Protein AF-A0A842NSY2-F1 (afdb_monomer)

pLDDT: mean 84.87, std 5.75, range [65.06, 91.56]

Mean predicted aligned error: 7.25 Å

Radius of gyration: 17.45 Å; Cα contacts (8 Å, |Δi|>4): 24; chains: 1; bounding box: 30×32×44 Å

Structure (mmCIF, N/CA/C/O backbone):
data_AF-A0A842NSY2-F1
#
_entry.id   AF-A0A842NSY2-F1
#
loop_
_atom_site.group_PDB
_atom_site.id
_atom_site.type_symbol
_atom_site.label_atom_id
_atom_site.label_alt_id
_atom_site.label_comp_id
_ato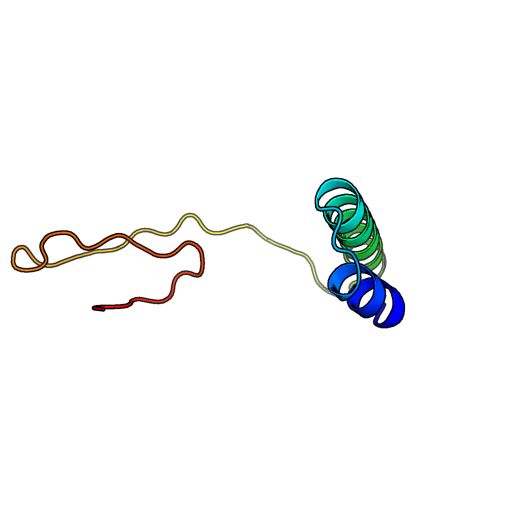m_site.label_asym_id
_atom_site.label_entity_id
_atom_site.label_seq_id
_atom_site.pdbx_PDB_ins_code
_atom_site.Cartn_x
_atom_site.Cartn_y
_atom_site.Cartn_z
_atom_site.occupancy
_atom_site.B_iso_or_equiv
_atom_site.auth_seq_id
_atom_site.auth_comp_id
_atom_site.auth_asym_id
_atom_site.auth_atom_id
_atom_site.pdbx_PDB_model_num
ATOM 1 N N . MET A 1 1 ? 12.516 -4.731 -13.872 1.00 65.06 1 MET A N 1
ATOM 2 C CA . MET A 1 1 ? 11.570 -4.215 -12.859 1.00 65.06 1 MET A CA 1
ATOM 3 C C . MET A 1 1 ? 12.269 -3.207 -11.960 1.00 65.06 1 MET A C 1
ATOM 5 O O . 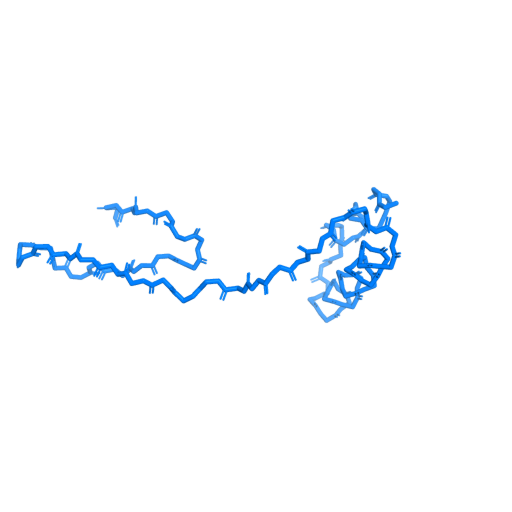MET A 1 1 ? 11.813 -2.074 -11.887 1.00 65.06 1 MET A O 1
ATOM 9 N N . ASP A 1 2 ? 13.411 -3.581 -11.391 1.00 75.56 2 ASP A N 1
ATOM 10 C CA . ASP A 1 2 ? 14.166 -2.780 -10.414 1.00 75.56 2 ASP A CA 1
ATOM 11 C C . ASP A 1 2 ? 14.523 -1.375 -10.919 1.00 75.56 2 ASP A C 1
ATOM 13 O O . ASP A 1 2 ? 14.169 -0.389 -10.284 1.00 75.56 2 ASP A O 1
ATOM 17 N N . ALA A 1 3 ? 15.032 -1.256 -12.150 1.00 82.00 3 ALA A N 1
ATOM 18 C CA . ALA A 1 3 ? 15.352 0.043 -12.754 1.00 82.00 3 ALA A CA 1
ATOM 19 C C . ALA A 1 3 ? 14.146 1.005 -12.904 1.00 82.00 3 ALA A C 1
ATOM 21 O O . ALA A 1 3 ? 14.318 2.223 -12.958 1.00 82.00 3 ALA A O 1
ATOM 22 N N . LEU A 1 4 ? 12.909 0.491 -12.993 1.00 79.50 4 LEU A N 1
ATOM 23 C CA . LEU A 1 4 ? 11.705 1.338 -13.014 1.00 79.50 4 LEU A CA 1
ATOM 24 C C . LEU A 1 4 ? 11.323 1.810 -11.611 1.00 79.50 4 LEU A C 1
ATOM 26 O O . LEU A 1 4 ? 10.827 2.928 -11.474 1.00 79.50 4 LEU A O 1
ATOM 30 N N . ILE A 1 5 ? 11.549 0.978 -10.593 1.00 80.75 5 ILE A N 1
ATOM 31 C CA . ILE A 1 5 ? 11.300 1.331 -9.194 1.00 80.75 5 ILE A CA 1
ATOM 32 C C . ILE A 1 5 ? 12.314 2.387 -8.749 1.00 80.75 5 ILE A C 1
ATOM 34 O O . ILE A 1 5 ? 11.902 3.453 -8.303 1.00 80.75 5 ILE A O 1
ATOM 38 N N . GLU A 1 6 ? 13.603 2.176 -9.018 1.00 86.19 6 GLU A N 1
ATOM 39 C CA . GLU A 1 6 ? 14.668 3.153 -8.737 1.00 86.19 6 GLU A CA 1
ATOM 40 C C . GLU A 1 6 ? 14.392 4.508 -9.409 1.00 86.19 6 GLU A C 1
ATOM 42 O O . GLU A 1 6 ? 14.498 5.573 -8.798 1.00 86.19 6 GLU A O 1
ATOM 47 N N . ARG A 1 7 ? 13.950 4.492 -10.674 1.00 81.19 7 ARG A N 1
ATOM 48 C CA . ARG A 1 7 ? 13.585 5.721 -11.390 1.00 81.19 7 ARG A CA 1
ATOM 49 C C . ARG A 1 7 ? 12.356 6.405 -10.791 1.00 81.19 7 ARG A C 1
ATOM 51 O O . ARG A 1 7 ? 12.291 7.634 -10.792 1.00 81.19 7 ARG A O 1
ATOM 58 N N . ALA A 1 8 ? 11.373 5.645 -10.307 1.00 77.00 8 ALA A N 1
ATOM 59 C CA . ALA A 1 8 ? 10.208 6.208 -9.631 1.00 77.00 8 ALA A CA 1
ATOM 60 C C . ALA A 1 8 ? 10.596 6.869 -8.300 1.00 77.00 8 ALA A C 1
ATOM 62 O O . ALA A 1 8 ? 10.095 7.952 -7.998 1.00 77.00 8 ALA A O 1
ATOM 63 N N . GLU A 1 9 ? 11.501 6.255 -7.539 1.00 83.88 9 GLU A N 1
ATOM 64 C CA . GLU A 1 9 ? 12.031 6.797 -6.282 1.00 83.88 9 GLU A CA 1
ATOM 65 C C . GLU A 1 9 ? 12.821 8.092 -6.503 1.00 83.88 9 GLU A C 1
ATOM 67 O O . GLU A 1 9 ? 12.642 9.054 -5.757 1.00 83.88 9 GLU A O 1
ATOM 72 N N . ALA A 1 10 ? 13.605 8.164 -7.581 1.00 86.62 10 ALA A N 1
ATOM 73 C CA . ALA A 1 10 ? 14.365 9.357 -7.956 1.00 86.62 10 ALA A CA 1
ATOM 74 C C . ALA A 1 10 ? 13.516 10.488 -8.585 1.00 86.62 10 ALA A C 1
ATOM 76 O O . ALA A 1 10 ? 14.024 11.583 -8.830 1.00 86.62 10 ALA A O 1
ATOM 77 N N . THR A 1 11 ? 12.230 10.256 -8.877 1.00 87.19 11 THR A N 1
ATOM 78 C CA . THR A 1 11 ? 11.365 11.246 -9.540 1.00 87.19 11 THR A CA 1
ATOM 79 C C . THR A 1 11 ? 10.618 12.115 -8.521 1.00 87.19 11 THR A C 1
ATOM 81 O O . THR A 1 11 ? 9.723 11.639 -7.822 1.00 87.19 11 THR A O 1
ATOM 84 N N . LEU A 1 12 ? 10.931 13.417 -8.493 1.00 87.50 12 LEU A N 1
ATOM 85 C CA . LEU A 1 12 ? 10.272 14.406 -7.621 1.00 87.50 12 LEU A CA 1
ATOM 86 C C . LEU A 1 12 ? 8.888 14.844 -8.127 1.00 87.50 12 LEU A C 1
ATOM 88 O O . LEU A 1 12 ? 8.013 15.167 -7.325 1.00 87.50 12 LEU A O 1
ATOM 92 N N . ASP A 1 13 ? 8.671 14.836 -9.446 1.00 91.56 13 ASP A N 1
ATOM 93 C CA . ASP A 1 13 ? 7.361 15.126 -10.035 1.00 91.56 13 ASP A CA 1
ATOM 94 C C . ASP A 1 13 ? 6.379 13.994 -9.708 1.00 91.56 13 ASP A C 1
ATOM 96 O O . ASP A 1 13 ? 6.506 12.855 -10.169 1.00 91.56 13 ASP A O 1
ATOM 100 N N . GLU A 1 14 ? 5.360 14.316 -8.916 1.00 88.06 14 GLU A N 1
ATOM 101 C CA . GLU A 1 14 ? 4.387 13.338 -8.455 1.00 88.06 14 GLU A CA 1
ATOM 102 C C . GLU A 1 14 ? 3.583 12.705 -9.604 1.00 88.06 14 GLU A C 1
ATOM 104 O O . GLU A 1 14 ? 3.285 11.505 -9.576 1.00 88.06 14 GLU A O 1
ATOM 109 N N . SER A 1 15 ? 3.243 13.481 -10.634 1.00 89.94 15 SER A N 1
ATOM 110 C CA . SER A 1 15 ? 2.477 13.001 -11.785 1.00 89.94 15 SER A CA 1
ATOM 111 C C . SER A 1 15 ? 3.286 11.992 -12.603 1.00 89.94 15 SER A C 1
ATOM 113 O O . SER A 1 15 ? 2.768 10.932 -12.990 1.00 89.94 15 SER A O 1
ATOM 115 N N . LEU A 1 16 ? 4.578 12.279 -12.784 1.00 87.88 16 LEU A N 1
ATOM 116 C CA . LEU A 1 16 ? 5.519 11.426 -13.493 1.00 87.88 16 LEU A CA 1
ATOM 117 C C . LEU A 1 16 ? 5.814 10.159 -12.688 1.00 87.88 16 LEU A C 1
ATOM 119 O O . LEU A 1 16 ? 5.716 9.056 -13.231 1.00 87.88 16 LEU A O 1
ATOM 123 N N . ARG A 1 17 ? 6.045 10.289 -11.377 1.00 88.25 17 ARG A N 1
ATOM 124 C CA . ARG A 1 17 ? 6.231 9.154 -10.464 1.00 88.25 17 ARG A CA 1
ATOM 125 C C . ARG A 1 17 ? 5.037 8.199 -10.496 1.00 88.25 17 ARG A C 1
ATOM 127 O O . ARG A 1 17 ? 5.204 6.991 -10.659 1.00 88.25 17 ARG A O 1
ATOM 134 N N . ARG A 1 18 ? 3.807 8.727 -10.442 1.00 89.69 18 ARG A N 1
ATOM 135 C CA . ARG A 1 18 ? 2.576 7.921 -10.565 1.00 89.69 18 ARG A CA 1
ATOM 136 C C . ARG A 1 18 ? 2.482 7.206 -11.917 1.00 89.69 18 ARG A C 1
ATOM 138 O O . ARG A 1 18 ? 1.968 6.090 -11.983 1.00 89.69 18 ARG A O 1
ATOM 145 N N . ARG A 1 19 ? 2.950 7.828 -13.005 1.00 91.56 19 ARG A N 1
ATOM 146 C CA . ARG A 1 19 ? 2.965 7.204 -14.339 1.00 91.56 19 ARG A CA 1
ATOM 147 C C . ARG A 1 19 ? 3.940 6.029 -14.400 1.00 91.56 19 ARG A C 1
ATOM 149 O O . ARG A 1 19 ? 3.565 4.996 -14.951 1.00 91.56 19 ARG A O 1
ATOM 156 N N . ILE A 1 20 ? 5.124 6.166 -13.803 1.00 88.62 20 ILE A N 1
ATOM 157 C CA . ILE A 1 20 ? 6.129 5.095 -13.730 1.00 88.62 20 ILE A CA 1
ATOM 158 C C . ILE A 1 20 ? 5.592 3.915 -12.907 1.00 88.62 20 ILE A C 1
ATOM 160 O O . ILE A 1 20 ? 5.626 2.782 -13.383 1.00 88.62 20 ILE A O 1
ATOM 164 N N . TYR A 1 21 ? 4.980 4.166 -11.743 1.00 87.69 21 TYR A N 1
ATOM 165 C CA . TYR A 1 21 ? 4.386 3.093 -10.933 1.00 87.69 21 TYR A CA 1
ATOM 166 C C . TYR A 1 21 ? 3.252 2.346 -11.642 1.00 87.69 21 TYR A C 1
ATOM 168 O O . TYR A 1 21 ? 3.169 1.123 -11.553 1.00 87.69 21 TYR A O 1
ATOM 176 N N . ARG A 1 22 ? 2.397 3.047 -12.399 1.00 88.25 22 ARG A N 1
ATOM 177 C CA . ARG A 1 22 ? 1.358 2.384 -13.207 1.00 88.25 22 ARG A CA 1
ATOM 178 C C . ARG A 1 22 ? 1.947 1.481 -14.286 1.00 88.25 22 ARG A C 1
ATOM 180 O O . ARG A 1 22 ? 1.354 0.448 -14.583 1.00 88.25 22 ARG A O 1
ATOM 187 N N . LEU A 1 23 ? 3.073 1.873 -14.882 1.00 88.75 23 LEU A N 1
ATOM 188 C CA . LEU A 1 23 ? 3.763 1.046 -15.868 1.00 88.75 23 LEU A CA 1
ATOM 189 C C . LEU A 1 23 ? 4.330 -0.216 -15.211 1.00 88.75 23 LEU A C 1
ATOM 191 O O . LEU A 1 23 ? 4.067 -1.312 -15.696 1.00 88.7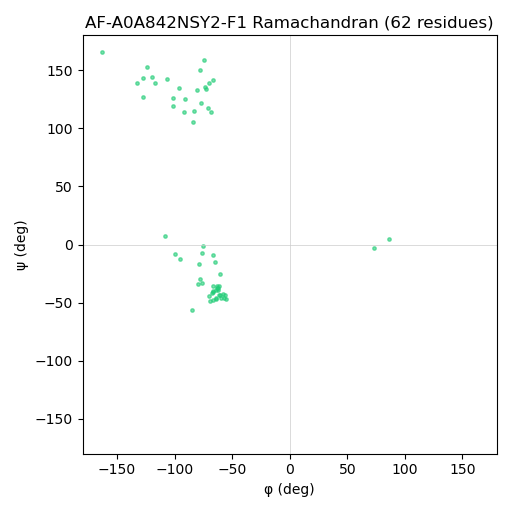5 23 LEU A O 1
ATOM 195 N N . ALA A 1 24 ? 5.015 -0.066 -14.075 1.00 86.56 24 ALA A N 1
ATOM 196 C CA . ALA A 1 24 ? 5.538 -1.196 -13.312 1.00 86.56 24 ALA A CA 1
ATOM 197 C C . ALA A 1 24 ? 4.422 -2.171 -12.900 1.00 86.56 24 ALA A C 1
ATOM 199 O O . ALA A 1 24 ? 4.570 -3.377 -13.062 1.00 86.56 24 ALA A O 1
ATOM 200 N N . TYR A 1 25 ? 3.270 -1.659 -12.453 1.00 83.75 25 TYR A N 1
ATOM 201 C CA . TYR A 1 25 ? 2.129 -2.496 -12.075 1.00 83.75 25 TYR A CA 1
ATOM 202 C C . TYR A 1 25 ? 1.567 -3.320 -13.243 1.00 83.75 25 TYR A C 1
ATOM 204 O O . TYR A 1 25 ?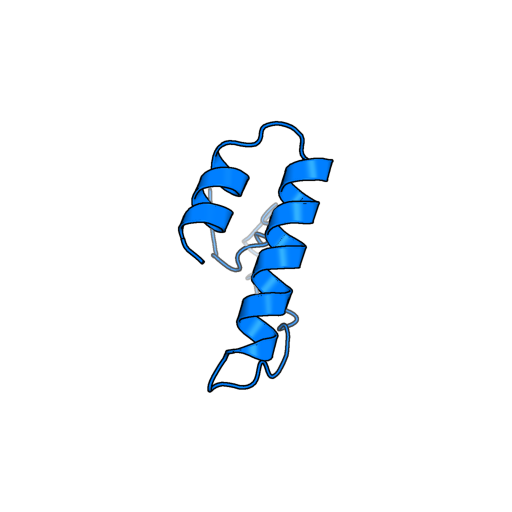 1.174 -4.464 -13.042 1.00 83.75 25 TYR A O 1
ATOM 212 N N . ARG A 1 26 ? 1.539 -2.765 -14.464 1.00 86.19 26 ARG A N 1
ATOM 213 C CA . ARG A 1 26 ? 1.110 -3.513 -15.660 1.00 86.19 26 ARG A CA 1
ATOM 214 C C . ARG A 1 26 ? 2.057 -4.666 -15.961 1.00 86.19 26 ARG A C 1
ATOM 216 O O . ARG A 1 26 ? 1.591 -5.781 -16.113 1.00 86.19 26 ARG A O 1
ATOM 223 N N . MET A 1 27 ? 3.364 -4.410 -15.931 1.00 85.88 27 MET A N 1
ATOM 224 C CA . MET A 1 27 ? 4.366 -5.458 -16.145 1.00 85.88 27 MET A CA 1
ATOM 225 C C . MET A 1 27 ? 4.240 -6.574 -15.104 1.00 85.88 27 MET A C 1
ATOM 227 O O . MET A 1 27 ? 4.184 -7.740 -15.460 1.00 85.88 27 MET A O 1
ATOM 231 N N . ILE A 1 28 ? 4.100 -6.221 -13.819 1.00 83.94 28 ILE A N 1
ATOM 232 C CA . ILE A 1 28 ? 3.896 -7.214 -12.754 1.00 83.94 28 ILE A CA 1
ATOM 233 C C . ILE A 1 28 ? 2.620 -8.016 -13.001 1.00 83.94 28 ILE A C 1
AT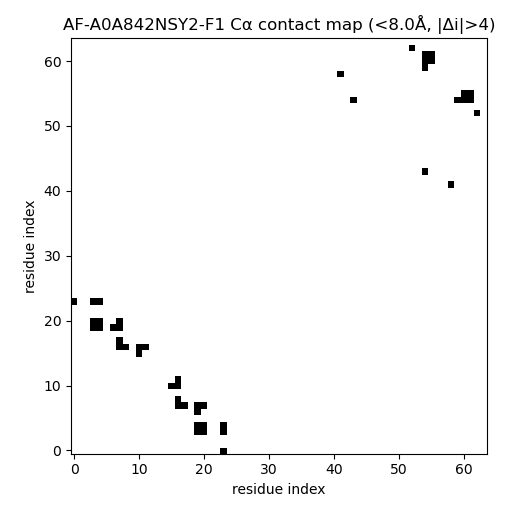OM 235 O O . ILE A 1 28 ? 2.625 -9.222 -12.820 1.00 83.94 28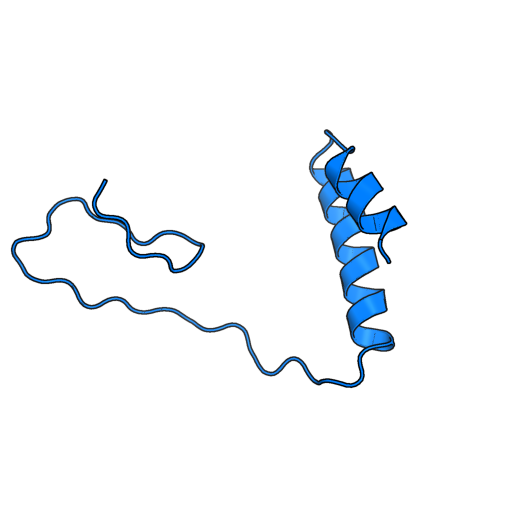 ILE A O 1
ATOM 239 N N . ARG A 1 29 ? 1.518 -7.370 -13.387 1.00 81.75 29 ARG A N 1
ATOM 240 C CA . ARG A 1 29 ? 0.262 -8.072 -13.666 1.00 81.75 29 ARG A CA 1
ATOM 241 C C . ARG A 1 29 ? 0.407 -9.067 -14.818 1.00 81.75 29 ARG A C 1
ATOM 243 O O . ARG A 1 29 ? -0.156 -10.151 -14.721 1.00 81.75 29 ARG A O 1
ATOM 250 N N . ASP A 1 30 ? 1.084 -8.667 -15.887 1.00 82.75 30 ASP A N 1
ATOM 251 C CA . ASP A 1 30 ? 1.181 -9.456 -17.114 1.00 82.75 30 ASP A CA 1
ATOM 252 C C . ASP A 1 30 ? 2.170 -10.627 -16.954 1.00 82.75 30 ASP A C 1
ATOM 254 O O . ASP A 1 30 ? 1.922 -11.710 -17.482 1.00 82.75 30 ASP A O 1
ATOM 258 N N . ASP A 1 31 ? 3.231 -10.439 -16.159 1.00 81.06 31 ASP A N 1
ATOM 259 C CA . ASP A 1 31 ? 4.302 -11.426 -15.964 1.00 81.06 31 ASP A CA 1
ATOM 260 C C . ASP A 1 31 ? 4.164 -12.257 -14.666 1.00 81.06 31 ASP A C 1
ATOM 262 O O . ASP A 1 31 ? 4.934 -13.195 -14.442 1.00 81.06 31 ASP A O 1
ATOM 266 N N . ALA A 1 32 ? 3.226 -11.930 -13.766 1.00 74.00 32 ALA A N 1
ATOM 267 C CA . ALA A 1 32 ? 3.109 -12.624 -12.481 1.00 74.00 32 ALA A CA 1
ATOM 268 C C . ALA A 1 32 ? 2.521 -14.038 -12.610 1.00 74.00 32 ALA A C 1
ATOM 270 O O . ALA A 1 32 ? 1.461 -14.259 -13.190 1.00 74.00 32 ALA A O 1
ATOM 271 N N . LEU A 1 33 ? 3.153 -14.983 -11.908 1.00 66.69 33 LEU A N 1
ATOM 272 C CA . LEU A 1 33 ? 2.663 -16.352 -11.687 1.00 66.69 33 LEU A CA 1
ATOM 273 C C . LEU A 1 33 ? 1.523 -16.433 -10.648 1.00 66.69 33 LEU A C 1
ATOM 275 O O . LEU A 1 33 ? 1.025 -17.522 -10.363 1.00 66.69 33 LEU A O 1
ATOM 279 N N . TRP A 1 34 ? 1.122 -15.307 -10.048 1.00 72.75 34 TRP A N 1
ATOM 280 C CA . TRP A 1 34 ? 0.084 -15.229 -9.018 1.00 72.75 34 TRP A CA 1
ATOM 281 C C . TRP A 1 34 ? -1.033 -14.256 -9.399 1.00 72.75 34 TRP A C 1
ATOM 283 O O . 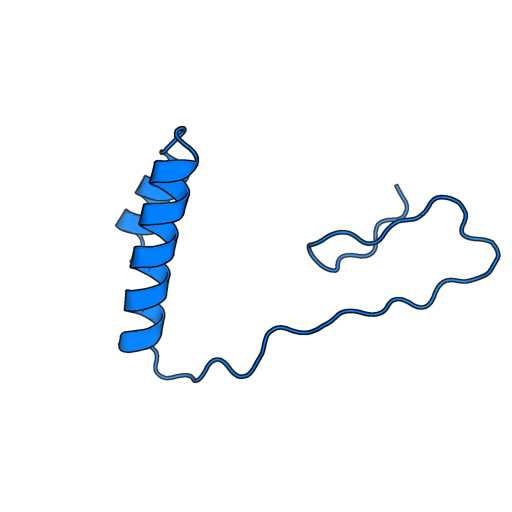TRP A 1 34 ? -0.827 -13.268 -10.101 1.00 72.75 34 TRP A O 1
ATOM 293 N N . VAL A 1 35 ? -2.231 -14.511 -8.872 1.00 79.44 35 VAL A N 1
ATOM 294 C CA . VAL A 1 35 ? -3.422 -13.695 -9.129 1.00 79.44 35 VAL A CA 1
ATOM 295 C C . VAL A 1 35 ? -3.678 -12.761 -7.949 1.00 79.44 35 VAL A C 1
ATOM 297 O O . VAL A 1 35 ? -3.812 -13.199 -6.807 1.00 79.44 35 VAL A O 1
ATOM 300 N N . PHE A 1 36 ? -3.787 -11.461 -8.223 1.00 82.38 36 PHE A N 1
ATOM 301 C CA . PHE A 1 36 ? -4.248 -10.486 -7.235 1.00 82.38 36 PHE A CA 1
ATOM 302 C C . PHE A 1 36 ? -5.749 -10.681 -6.981 1.00 82.38 36 PHE A C 1
ATOM 304 O O . PHE A 1 36 ? -6.551 -10.516 -7.896 1.00 82.38 36 PHE A O 1
ATOM 311 N N . LEU A 1 37 ? -6.130 -11.023 -5.746 1.00 85.19 37 LEU A N 1
ATOM 3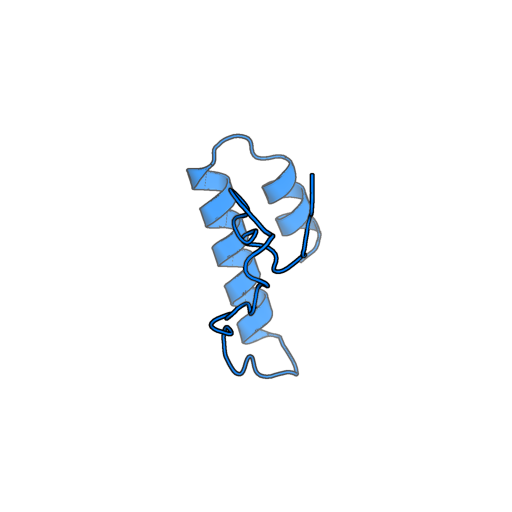12 C CA . LEU A 1 37 ? -7.521 -11.362 -5.418 1.00 85.19 37 LEU A CA 1
ATOM 313 C C . LEU A 1 37 ? -8.384 -10.128 -5.119 1.00 85.19 37 LEU A C 1
ATOM 315 O O . LEU A 1 37 ? -9.423 -9.941 -5.743 1.00 85.19 37 LEU A O 1
ATOM 319 N N . TYR A 1 38 ? -7.982 -9.291 -4.157 1.00 87.88 38 TYR A N 1
ATOM 320 C CA . TYR A 1 38 ? -8.736 -8.094 -3.768 1.00 87.88 38 TYR A CA 1
ATOM 321 C C . TYR A 1 38 ? -7.886 -7.108 -2.953 1.00 87.88 38 TYR A C 1
ATOM 323 O O . TYR A 1 38 ? -6.818 -7.451 -2.445 1.00 87.88 38 TYR A O 1
ATOM 331 N N . SER A 1 39 ? -8.387 -5.877 -2.809 1.00 85.81 39 SER A N 1
ATOM 332 C CA . SER A 1 39 ? -7.869 -4.881 -1.864 1.00 85.81 39 SER A CA 1
ATOM 333 C C . SER A 1 39 ? -8.785 -4.831 -0.631 1.00 85.81 39 SER A C 1
ATOM 335 O O . SER A 1 39 ? -9.980 -4.574 -0.794 1.00 85.81 39 SER A O 1
ATOM 337 N N . PRO A 1 40 ? -8.291 -5.120 0.588 1.00 88.00 40 PRO A N 1
ATOM 338 C CA . PRO A 1 40 ? -9.143 -5.241 1.767 1.00 88.00 40 PRO A CA 1
ATOM 339 C C . PRO A 1 40 ? -9.665 -3.885 2.251 1.00 88.00 40 PRO A C 1
ATOM 341 O O . PRO A 1 40 ? -8.897 -2.943 2.465 1.00 88.00 40 PRO A O 1
ATOM 344 N N . VAL A 1 41 ? -10.968 -3.830 2.540 1.00 88.75 41 VAL A N 1
ATOM 345 C CA . VAL A 1 41 ? -11.544 -2.784 3.393 1.00 88.75 41 VAL A CA 1
ATOM 346 C C . VAL A 1 41 ? -11.208 -3.130 4.838 1.00 88.75 41 VAL A C 1
ATOM 348 O O . VAL A 1 41 ? -11.526 -4.218 5.317 1.00 88.75 41 VAL A O 1
ATOM 351 N N . ARG A 1 42 ? -10.528 -2.216 5.527 1.00 89.44 42 ARG A N 1
ATOM 352 C CA . ARG A 1 42 ? -10.089 -2.423 6.907 1.00 89.44 42 ARG A CA 1
ATOM 353 C C . ARG A 1 42 ? -11.078 -1.797 7.881 1.00 89.44 42 ARG A C 1
ATOM 355 O O . ARG A 1 42 ? -11.497 -0.658 7.699 1.00 89.44 42 ARG A O 1
ATOM 362 N N . PHE A 1 43 ? -11.408 -2.554 8.921 1.00 89.69 43 PHE A N 1
ATOM 363 C CA . PHE A 1 43 ? -12.215 -2.120 10.055 1.00 89.69 43 PHE A CA 1
ATOM 364 C C . PHE A 1 43 ? -11.388 -2.260 11.331 1.00 89.69 43 PHE A C 1
ATOM 366 O O . PHE A 1 43 ? -10.610 -3.204 11.466 1.00 89.69 43 PHE A O 1
ATOM 373 N N . TRP A 1 44 ? -11.566 -1.333 12.271 1.00 89.50 44 TRP A N 1
ATOM 374 C CA . TRP A 1 44 ? -10.832 -1.319 13.535 1.00 89.50 44 TRP A CA 1
ATOM 375 C C . TRP A 1 44 ? -11.806 -1.231 14.704 1.00 89.50 44 TRP A C 1
ATOM 377 O O . TRP A 1 44 ? -12.646 -0.334 14.750 1.00 89.50 44 TRP A O 1
ATOM 387 N N . GLY A 1 45 ? -11.679 -2.157 15.652 1.00 90.56 45 GLY A N 1
ATOM 388 C CA . GLY A 1 45 ? -12.379 -2.100 16.932 1.00 90.56 45 GLY A CA 1
ATOM 389 C C . GLY A 1 45 ? -11.518 -1.378 17.961 1.00 90.56 45 GLY A C 1
ATOM 390 O O . GLY A 1 45 ? -10.372 -1.765 18.183 1.00 90.56 45 GLY A O 1
ATOM 391 N N . VAL A 1 46 ? -12.058 -0.337 18.592 1.00 89.38 46 VAL A N 1
ATOM 392 C CA . VAL A 1 46 ? -11.354 0.432 19.625 1.00 89.38 46 VAL A CA 1
ATOM 393 C C . VAL A 1 46 ? -12.193 0.531 20.891 1.00 89.38 46 VAL A C 1
ATOM 395 O O . VAL A 1 46 ? -13.417 0.626 20.838 1.00 89.38 46 VAL A O 1
ATOM 398 N N . GLY A 1 47 ? -11.531 0.485 22.048 1.00 90.56 47 GLY A N 1
ATOM 399 C CA . GLY A 1 47 ? -12.198 0.634 23.338 1.00 90.56 47 GLY A CA 1
ATOM 400 C C . GLY A 1 47 ? -12.604 2.087 23.623 1.00 90.56 47 GLY A C 1
ATOM 401 O O . GLY A 1 47 ? -11.975 3.014 23.111 1.00 90.56 47 GLY A O 1
ATOM 402 N N . PRO A 1 48 ? -13.576 2.321 24.526 1.00 90.25 48 PRO A N 1
ATOM 403 C CA . PRO A 1 48 ? -14.134 3.654 24.797 1.00 90.25 48 PRO A CA 1
ATOM 404 C C . PRO A 1 48 ? -13.132 4.648 25.409 1.00 90.25 48 PRO A C 1
ATOM 406 O O . PRO A 1 48 ? -13.375 5.852 25.434 1.00 90.25 48 PRO A O 1
ATOM 409 N N . ARG A 1 49 ? -11.997 4.157 25.921 1.00 91.38 49 ARG A N 1
ATOM 410 C CA . ARG A 1 49 ? -10.921 4.985 26.483 1.00 91.38 49 ARG A CA 1
ATOM 411 C C . ARG A 1 49 ? -10.027 5.616 25.412 1.00 91.38 49 ARG A C 1
ATOM 413 O O . ARG A 1 49 ? -9.306 6.558 25.723 1.00 91.38 49 ARG A O 1
ATOM 420 N N . LEU A 1 50 ? -10.068 5.119 24.175 1.00 88.75 50 LEU A N 1
ATOM 421 C CA . LEU A 1 50 ? -9.230 5.617 23.093 1.00 88.75 50 LEU A CA 1
ATOM 422 C C . LEU A 1 50 ? -9.883 6.848 22.454 1.00 88.75 50 LEU A C 1
ATOM 424 O O . LEU A 1 50 ? -10.866 6.740 21.724 1.00 88.75 50 LEU A O 1
ATOM 428 N N . ARG A 1 51 ? -9.342 8.033 22.746 1.00 87.69 51 ARG A N 1
ATOM 429 C CA . ARG A 1 51 ? -9.817 9.309 22.195 1.00 87.69 51 ARG A CA 1
ATOM 430 C C . ARG A 1 51 ? -8.843 9.832 21.149 1.00 87.69 51 ARG A C 1
ATOM 432 O O . ARG A 1 51 ? -7.639 9.704 21.316 1.00 87.69 51 ARG A O 1
ATOM 439 N N . GLY A 1 52 ? -9.368 10.430 20.082 1.00 87.19 52 GLY A N 1
ATOM 440 C CA . GLY A 1 52 ? -8.559 11.108 19.061 1.00 87.19 52 GLY A CA 1
ATOM 441 C C . GLY A 1 52 ? -7.762 10.190 18.128 1.00 87.19 52 GLY A C 1
ATOM 442 O O . GLY A 1 52 ? -7.145 10.685 17.190 1.00 87.19 52 GLY A O 1
ATOM 443 N N . TRP A 1 53 ? -7.805 8.873 18.332 1.00 89.94 53 TRP A N 1
A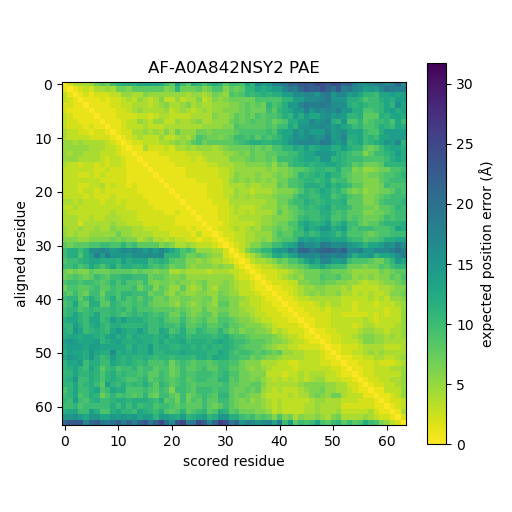TOM 444 C CA . TRP A 1 53 ? -7.121 7.918 17.468 1.00 89.94 53 TRP A CA 1
ATOM 445 C C . TRP A 1 53 ? -7.772 7.825 16.089 1.00 89.94 53 TRP A C 1
ATOM 447 O O . TRP A 1 53 ? -9.000 7.792 15.962 1.00 89.94 53 TRP A O 1
ATOM 457 N N . ARG A 1 54 ? -6.935 7.740 15.055 1.00 86.38 54 ARG A N 1
ATOM 458 C CA . ARG A 1 54 ? -7.352 7.514 13.672 1.00 86.38 54 ARG A CA 1
ATOM 459 C C . ARG A 1 54 ? -6.492 6.415 13.050 1.00 86.38 54 ARG A C 1
ATOM 461 O O . ARG A 1 54 ? -5.280 6.412 13.265 1.00 86.38 54 ARG A O 1
ATOM 468 N N . PRO A 1 55 ? -7.085 5.502 12.268 1.00 87.69 55 PRO A N 1
ATOM 469 C CA . PRO A 1 55 ? -6.325 4.465 11.591 1.00 87.69 55 PRO A CA 1
ATOM 470 C C . PRO A 1 55 ? -5.399 5.055 10.522 1.00 87.69 55 PRO A C 1
ATOM 472 O O . PRO A 1 55 ? -5.772 5.976 9.794 1.00 87.69 55 PRO A O 1
ATOM 475 N N . GLY A 1 56 ? -4.200 4.486 10.405 1.00 84.25 56 GLY A N 1
ATOM 476 C CA . GLY A 1 56 ? -3.282 4.773 9.308 1.00 84.25 56 GLY A CA 1
ATOM 477 C C . GLY A 1 56 ? -3.678 4.050 8.017 1.00 84.25 56 GLY A C 1
ATOM 478 O O . GLY A 1 56 ? -4.208 2.932 8.031 1.00 84.25 56 GLY A O 1
ATOM 479 N N . ASN A 1 57 ? -3.353 4.654 6.873 1.00 84.00 57 ASN A N 1
ATOM 480 C CA . ASN A 1 57 ? -3.608 4.069 5.551 1.00 84.00 57 ASN A CA 1
ATOM 481 C C . ASN A 1 57 ? -2.777 2.807 5.270 1.00 84.00 57 ASN A C 1
ATOM 483 O O . ASN A 1 57 ? -3.058 2.097 4.312 1.00 84.00 57 ASN A O 1
ATOM 487 N N . ASP A 1 58 ? -1.813 2.481 6.120 1.00 86.00 58 ASP A N 1
ATOM 488 C CA . ASP A 1 58 ? -0.945 1.305 6.045 1.00 86.00 58 ASP A CA 1
ATOM 489 C C . ASP A 1 58 ? -1.445 0.118 6.885 1.00 86.00 58 ASP A C 1
ATOM 491 O O . ASP A 1 58 ? -0.986 -1.003 6.713 1.00 86.00 58 ASP A O 1
ATOM 495 N N . GLY A 1 59 ? -2.421 0.344 7.767 1.00 82.56 59 GLY A N 1
ATOM 496 C CA . GLY A 1 59 ? -3.063 -0.717 8.550 1.00 82.56 59 GLY A CA 1
ATOM 497 C C . GLY A 1 59 ? -2.319 -1.052 9.828 1.00 82.56 59 GLY A C 1
ATOM 498 O O . GLY A 1 59 ? -2.743 -1.941 10.560 1.00 82.56 59 GLY A O 1
ATOM 499 N N . VAL A 1 60 ? -1.265 -0.297 10.123 1.00 88.25 60 VAL A N 1
ATOM 500 C CA . VAL A 1 60 ? -0.522 -0.392 11.369 1.00 88.25 60 VAL A CA 1
ATOM 501 C C . VAL A 1 60 ? -1.271 0.379 12.453 1.00 88.25 60 VAL A C 1
ATOM 503 O O . VAL A 1 60 ? -1.681 1.527 12.263 1.00 88.25 60 VAL A O 1
ATOM 506 N N . ILE A 1 61 ? -1.430 -0.250 13.615 1.00 86.19 61 ILE A N 1
ATOM 507 C CA . ILE A 1 61 ? -2.012 0.388 14.795 1.00 86.19 61 ILE A CA 1
ATOM 508 C C . ILE A 1 61 ? -0.904 1.170 15.501 1.00 86.19 61 ILE A C 1
ATOM 510 O O . ILE A 1 61 ? 0.056 0.585 15.998 1.00 86.19 61 ILE A O 1
ATOM 514 N N . ARG A 1 62 ? -1.037 2.498 15.540 1.00 86.19 62 ARG A N 1
ATOM 515 C CA . ARG A 1 62 ? -0.137 3.398 16.274 1.00 86.19 62 ARG A CA 1
ATOM 516 C C . ARG A 1 62 ? -0.911 4.123 17.365 1.00 86.19 62 ARG A C 1
ATOM 518 O O . ARG A 1 62 ? -2.034 4.546 17.117 1.00 86.19 62 ARG A O 1
ATOM 525 N N . PHE A 1 63 ? -0.308 4.265 18.540 1.00 81.31 63 PHE A N 1
ATOM 526 C CA . PHE A 1 63 ? -0.889 4.970 19.693 1.00 81.31 63 PHE A CA 1
ATOM 527 C C . PHE A 1 63 ? -0.213 6.319 19.978 1.00 81.31 63 PHE A C 1
ATOM 529 O O . PHE A 1 63 ? -0.470 6.914 21.020 1.00 81.31 63 PHE A O 1
ATOM 536 N N . THR A 1 64 ? 0.676 6.744 19.077 1.00 69.12 64 THR A N 1
ATOM 537 C CA . THR A 1 64 ? 1.411 8.015 19.118 1.00 69.12 64 THR A CA 1
ATOM 538 C C . THR A 1 64 ? 0.491 9.213 19.004 1.00 69.12 64 THR A C 1
ATOM 540 O O . THR A 1 64 ? -0.401 9.149 18.124 1.00 69.12 64 THR A O 1
#

Foldseek 3Di:
DVVLVVVLVVDPPPVVSVVSVVVVVVVCCVPPPDDDDDDDDDDDDDDPPQPPDDADPVRDDDND

Solvent-accessible surface area (backbone atoms only — not comparable to full-atom values): 4456 Å² total; per-residue (Å²): 111,65,73,55,51,56,51,29,71,72,39,81,52,62,71,60,24,54,53,43,51,54,51,52,50,50,53,49,65,76,70,45,94,66,80,88,84,82,83,84,86,84,84,83,90,78,63,94,84,68,73,93,77,73,87,48,99,82,72,58,91,73,90,124

Secondary structure (DSSP, 8-state):
-HHHHHHHHT---HHHHHHHHHHHHHHHHHH-SS----PPPP-----TT--S----TT------

Sequence (64 aa):
MDALIERAEATLDESLRRRIYRLAYRMIRDDALWVFLYSPVRFWGVGPRLRGWRPGNDGVIRFT